Protein AF-A0A2T4CJY2-F1 (afdb_monomer_lite)

Organism: NCBI:txid983965

Sequence (103 aa):
MDRYAAAYASRNGPGDVRPTALQIAQDEFQHVKNCSSPLSEPRIVITGPTSVIGYQTARALYATGAKLFITARDAAKTKQAIDRIVLRIPSVDLRRYQQWISS

Foldseek 3Di:
DCVCPVQPPDDDDPPGPGDFLQRVLCVVCVVVPPQQQQAQPDEEEQEPCLDPVNLSNCLNNQRNNHHYHYDDPDPVSRVVSVVVSCVVHPGPPPVPVVVVVVD

Structure (mmCIF, N/CA/C/O backbone):
data_AF-A0A2T4CJY2-F1
#
_entry.id   AF-A0A2T4CJY2-F1
#
loop_
_atom_site.group_PDB
_atom_site.id
_atom_site.type_symbol
_atom_site.label_atom_id
_atom_site.label_alt_id
_atom_site.label_comp_id
_atom_site.label_asym_id
_atom_site.label_entity_id
_atom_site.label_seq_id
_atom_site.pdbx_PDB_ins_code
_atom_site.Cartn_x
_atom_site.Cartn_y
_atom_site.Cartn_z
_atom_site.occupancy
_atom_site.B_iso_or_equiv
_atom_site.auth_seq_id
_atom_site.auth_comp_id
_atom_site.auth_asym_id
_atom_site.auth_atom_id
_atom_site.pdbx_PDB_model_num
ATO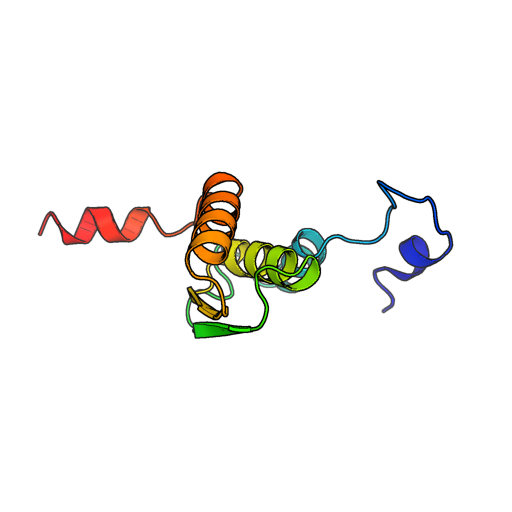M 1 N N . MET A 1 1 ? 12.744 -19.032 7.248 1.00 52.34 1 MET A N 1
ATOM 2 C CA . MET A 1 1 ? 12.630 -19.842 6.017 1.00 52.34 1 MET A CA 1
ATOM 3 C C . MET A 1 1 ? 12.308 -18.918 4.863 1.00 52.34 1 MET A C 1
ATOM 5 O O . MET A 1 1 ? 11.543 -17.979 5.039 1.00 52.34 1 MET A O 1
ATOM 9 N N . ASP A 1 2 ? 12.936 -19.171 3.725 1.00 78.25 2 ASP A N 1
ATOM 10 C CA . ASP A 1 2 ? 13.045 -18.263 2.586 1.00 78.25 2 ASP A CA 1
ATOM 11 C C . ASP A 1 2 ? 11.773 -18.304 1.705 1.00 78.25 2 ASP A C 1
ATOM 13 O O . ASP A 1 2 ? 11.761 -18.868 0.612 1.00 78.25 2 ASP A O 1
ATOM 17 N N . ARG A 1 3 ? 10.654 -17.760 2.219 1.00 83.94 3 ARG A N 1
ATOM 18 C CA . ARG A 1 3 ? 9.290 -17.881 1.643 1.00 83.94 3 ARG A CA 1
ATOM 19 C C . ARG A 1 3 ? 9.202 -17.496 0.160 1.00 83.94 3 ARG A C 1
ATOM 21 O O . ARG A 1 3 ? 8.421 -18.087 -0.576 1.00 83.94 3 ARG A O 1
ATOM 28 N N . TYR A 1 4 ? 10.014 -16.537 -0.280 1.00 89.19 4 TYR A N 1
ATOM 29 C CA . TYR A 1 4 ? 10.005 -16.037 -1.656 1.00 89.19 4 TYR A CA 1
ATOM 30 C C . TYR A 1 4 ? 11.234 -16.446 -2.475 1.00 89.19 4 TYR A C 1
ATOM 32 O O . TYR A 1 4 ? 11.339 -16.023 -3.622 1.00 89.19 4 TYR A O 1
ATOM 40 N N . ALA A 1 5 ? 12.151 -17.267 -1.951 1.00 87.75 5 ALA A N 1
ATOM 41 C CA . ALA A 1 5 ? 13.420 -17.560 -2.630 1.00 87.75 5 ALA A CA 1
ATOM 42 C C . ALA A 1 5 ? 13.240 -18.097 -4.060 1.00 87.75 5 ALA A C 1
ATOM 44 O O . ALA A 1 5 ? 13.912 -17.637 -4.980 1.00 87.75 5 ALA A O 1
ATOM 45 N N . ALA A 1 6 ? 12.267 -18.989 -4.277 1.00 86.50 6 ALA A N 1
ATOM 46 C CA . ALA A 1 6 ? 11.945 -19.503 -5.609 1.00 86.50 6 ALA A CA 1
ATOM 47 C C . ALA A 1 6 ? 11.464 -18.401 -6.575 1.00 86.50 6 ALA A C 1
ATOM 49 O O . ALA A 1 6 ? 11.806 -18.419 -7.755 1.00 86.50 6 ALA A O 1
ATOM 50 N N . ALA A 1 7 ? 10.728 -17.404 -6.073 1.00 85.62 7 ALA A N 1
ATOM 51 C CA . ALA A 1 7 ? 10.251 -16.275 -6.870 1.00 85.62 7 ALA A CA 1
ATOM 52 C C . ALA A 1 7 ? 11.374 -15.298 -7.263 1.00 85.62 7 ALA A C 1
ATOM 54 O O . ALA A 1 7 ? 11.221 -14.542 -8.216 1.00 85.62 7 ALA A O 1
ATOM 55 N N . TYR A 1 8 ? 12.511 -15.310 -6.560 1.00 85.81 8 TYR A N 1
ATOM 56 C CA . TYR A 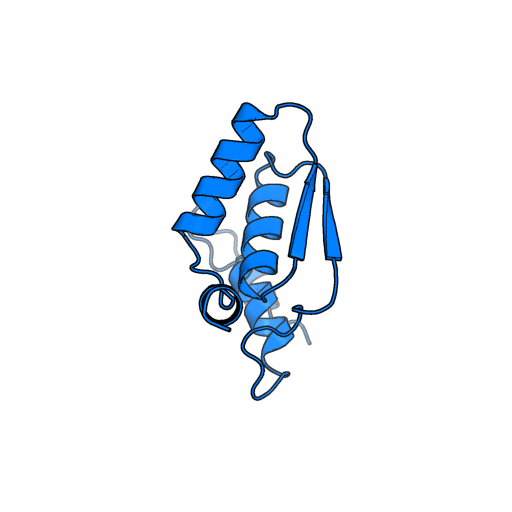1 8 ? 13.690 -14.505 -6.904 1.00 85.81 8 TYR A CA 1
ATOM 57 C C . TYR A 1 8 ? 14.703 -15.244 -7.795 1.00 85.81 8 TYR A C 1
ATOM 59 O O . TYR A 1 8 ? 15.683 -14.630 -8.219 1.00 85.81 8 TYR A O 1
ATOM 67 N N . ALA A 1 9 ? 14.474 -16.524 -8.116 1.00 87.06 9 ALA A N 1
ATOM 68 C CA . ALA A 1 9 ? 15.401 -17.339 -8.906 1.00 87.06 9 ALA A CA 1
ATOM 69 C C . ALA A 1 9 ? 15.542 -16.875 -10.370 1.00 87.06 9 ALA A C 1
ATOM 71 O O . ALA A 1 9 ? 16.582 -17.090 -10.988 1.00 87.06 9 ALA A O 1
ATOM 72 N N . SER A 1 10 ? 14.517 -16.227 -10.935 1.00 84.06 1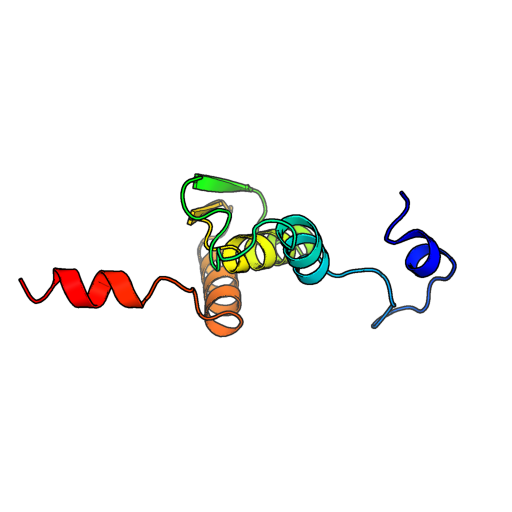0 SER A N 1
ATOM 73 C CA . SER A 1 10 ? 14.521 -15.715 -12.312 1.00 84.06 10 SER A CA 1
ATOM 74 C C . SER A 1 10 ? 13.826 -14.354 -12.396 1.00 84.06 10 SER A C 1
ATOM 76 O O . SER A 1 10 ? 12.964 -14.042 -11.580 1.00 84.06 10 SER A O 1
ATOM 78 N N . ARG A 1 11 ? 14.229 -13.510 -13.356 1.00 85.00 11 ARG A N 1
ATOM 79 C CA . ARG A 1 11 ? 13.618 -12.193 -13.604 1.00 85.00 11 ARG A CA 1
ATOM 80 C C . ARG A 1 11 ? 12.830 -12.260 -14.906 1.00 85.00 11 ARG A C 1
ATOM 82 O O . ARG A 1 11 ? 13.438 -12.277 -15.972 1.00 85.00 11 ARG A O 1
ATOM 89 N N . ASN A 1 12 ? 11.502 -12.238 -14.813 1.00 83.81 12 ASN A N 1
ATOM 90 C CA . ASN A 1 12 ? 10.617 -12.453 -15.969 1.00 83.81 12 ASN A CA 1
ATOM 91 C C . ASN A 1 12 ? 9.946 -11.167 -16.491 1.00 83.81 12 ASN A C 1
ATOM 93 O O . ASN A 1 12 ? 9.071 -11.223 -17.347 1.00 83.81 12 ASN A O 1
ATOM 97 N N . GLY A 1 13 ? 10.377 -9.993 -16.015 1.00 83.75 13 GLY A N 1
ATOM 98 C CA . GLY A 1 13 ? 9.843 -8.703 -16.466 1.00 83.75 13 GLY A CA 1
ATOM 99 C C . GLY A 1 13 ? 8.477 -8.360 -15.845 1.00 83.75 13 GLY A C 1
ATOM 100 O O . GLY A 1 13 ? 8.182 -8.802 -14.737 1.00 83.75 13 GLY A O 1
ATOM 101 N N . PRO A 1 14 ? 7.653 -7.506 -16.479 1.00 80.62 14 PRO A N 1
ATOM 102 C CA . PRO A 1 14 ? 6.325 -7.155 -15.969 1.00 80.62 14 PRO A CA 1
ATOM 103 C C . PRO A 1 14 ? 5.425 -8.390 -15.812 1.00 80.62 14 PRO A C 1
ATOM 105 O O . PRO A 1 14 ? 5.315 -9.190 -16.732 1.00 80.62 14 PRO A O 1
ATOM 108 N N . GLY A 1 15 ? 4.758 -8.531 -14.663 1.00 78.56 15 GLY A N 1
ATOM 109 C CA . GLY A 1 15 ? 3.995 -9.747 -14.337 1.00 78.56 15 GLY A CA 1
ATOM 110 C C . GLY A 1 15 ? 4.836 -10.862 -13.706 1.00 78.56 15 GLY A C 1
ATOM 111 O O . GLY A 1 15 ? 4.388 -12.002 -13.654 1.00 78.56 15 GLY A O 1
ATOM 112 N N . ASP A 1 16 ? 6.040 -10.526 -13.233 1.00 86.81 16 ASP A N 1
ATOM 113 C CA . ASP A 1 16 ? 6.921 -11.417 -12.476 1.00 86.81 16 ASP A CA 1
ATOM 114 C C . ASP A 1 16 ? 6.208 -12.112 -11.300 1.00 86.81 16 ASP A C 1
ATOM 116 O O . ASP A 1 16 ? 5.269 -11.577 -10.708 1.00 86.81 16 ASP A O 1
ATOM 120 N N . VAL A 1 17 ? 6.734 -13.274 -10.913 1.00 86.69 17 VAL A N 1
ATOM 121 C CA . VAL A 1 17 ? 6.285 -14.077 -9.768 1.00 86.69 17 VAL A CA 1
ATOM 122 C C . VAL A 1 17 ? 6.700 -13.482 -8.421 1.00 86.69 17 VAL A C 1
ATOM 124 O O . VAL A 1 17 ? 6.244 -13.946 -7.376 1.00 86.69 17 VAL A O 1
ATOM 127 N N . ARG A 1 18 ? 7.567 -12.459 -8.425 1.00 89.69 18 ARG A N 1
ATOM 128 C CA . ARG A 1 18 ? 7.957 -11.742 -7.205 1.00 89.69 18 ARG A CA 1
ATOM 129 C C . ARG A 1 18 ? 6.728 -11.171 -6.492 1.00 89.69 18 ARG A C 1
ATOM 131 O O . ARG A 1 18 ? 5.851 -10.591 -7.137 1.00 89.69 18 ARG A O 1
ATOM 138 N N . PRO A 1 19 ? 6.675 -11.297 -5.158 1.00 90.31 19 PRO A N 1
ATOM 139 C CA . PRO A 1 19 ? 5.474 -10.987 -4.410 1.00 90.31 19 PRO A CA 1
ATOM 140 C C . PRO A 1 19 ? 5.162 -9.492 -4.463 1.00 90.31 19 PRO A C 1
ATOM 142 O O . PRO A 1 19 ? 6.036 -8.621 -4.411 1.00 90.31 19 PRO A O 1
ATOM 145 N N . THR A 1 20 ? 3.875 -9.190 -4.530 1.00 89.69 20 THR A N 1
ATOM 146 C CA . THR A 1 20 ? 3.371 -7.826 -4.395 1.00 89.69 20 THR A CA 1
ATOM 147 C C . THR A 1 20 ? 3.328 -7.416 -2.925 1.00 89.69 20 THR A C 1
ATOM 149 O O . THR A 1 20 ? 3.149 -8.252 -2.044 1.00 89.69 20 THR A O 1
ATOM 152 N N . ALA A 1 21 ? 3.386 -6.111 -2.643 1.00 89.62 21 ALA A N 1
ATOM 153 C CA . ALA A 1 21 ? 3.240 -5.601 -1.274 1.00 89.62 21 ALA A CA 1
ATOM 154 C C . ALA A 1 21 ? 1.947 -6.086 -0.585 1.00 89.62 21 ALA A C 1
ATOM 156 O O . ALA A 1 21 ? 1.932 -6.295 0.622 1.00 89.62 21 ALA A O 1
ATOM 157 N N . LEU A 1 22 ? 0.871 -6.295 -1.358 1.00 88.19 22 LEU A N 1
ATOM 158 C CA . LEU A 1 22 ? -0.396 -6.811 -0.840 1.00 88.19 22 LEU A CA 1
ATOM 159 C C . LEU A 1 22 ? -0.290 -8.287 -0.432 1.00 88.19 22 LEU A C 1
ATOM 161 O O . LEU A 1 22 ? -0.767 -8.638 0.640 1.00 88.19 22 LEU A O 1
ATOM 165 N N . GLN A 1 23 ? 0.353 -9.120 -1.258 1.00 88.75 23 GLN A N 1
ATOM 166 C CA . GLN A 1 23 ? 0.610 -10.526 -0.927 1.00 88.75 23 GLN A CA 1
ATOM 167 C C . GLN A 1 23 ? 1.499 -10.638 0.307 1.00 88.75 23 GLN A C 1
ATOM 169 O O . GLN A 1 23 ? 1.167 -11.388 1.211 1.00 88.75 23 GLN A O 1
ATOM 174 N N . ILE A 1 24 ? 2.553 -9.818 0.394 1.00 90.38 24 ILE A N 1
ATOM 175 C CA . ILE A 1 24 ? 3.423 -9.785 1.575 1.00 90.38 24 ILE A CA 1
ATOM 176 C C . ILE A 1 24 ? 2.606 -9.455 2.823 1.00 90.38 24 ILE A C 1
ATOM 178 O O . ILE A 1 24 ? 2.661 -10.197 3.794 1.00 90.38 24 ILE A O 1
ATOM 182 N N . ALA A 1 25 ? 1.799 -8.391 2.798 1.00 87.81 25 ALA A N 1
ATOM 183 C CA . ALA A 1 25 ? 0.969 -8.042 3.949 1.00 87.81 25 ALA A CA 1
ATOM 184 C C . ALA A 1 25 ? 0.003 -9.179 4.330 1.00 87.81 25 ALA A C 1
ATOM 186 O O . ALA A 1 25 ? -0.110 -9.523 5.502 1.00 87.81 25 ALA A O 1
ATOM 187 N N . GLN A 1 26 ? -0.661 -9.804 3.357 1.00 85.25 26 GLN A N 1
ATOM 188 C CA . GLN A 1 26 ? -1.542 -10.947 3.615 1.00 85.25 26 GLN A CA 1
ATOM 189 C C . GLN A 1 26 ? -0.784 -12.128 4.234 1.00 85.25 26 GLN A C 1
ATOM 191 O O . GLN A 1 26 ? -1.249 -12.691 5.222 1.00 85.25 26 GLN A O 1
ATOM 196 N N . ASP A 1 27 ? 0.385 -12.467 3.696 1.00 88.50 27 ASP A N 1
ATOM 197 C CA . ASP A 1 27 ? 1.225 -13.582 4.133 1.00 88.50 27 ASP A CA 1
ATOM 198 C C . ASP A 1 27 ? 1.795 -13.390 5.546 1.00 88.50 27 ASP A C 1
ATOM 200 O O . ASP A 1 27 ? 1.940 -14.368 6.286 1.00 88.50 27 ASP A O 1
ATOM 204 N N . GLU A 1 28 ? 2.091 -12.149 5.938 1.00 87.44 28 GLU A N 1
ATOM 205 C CA . GLU A 1 28 ? 2.529 -11.808 7.299 1.00 87.44 28 GLU A CA 1
ATOM 206 C C . GLU A 1 28 ? 1.377 -11.911 8.312 1.00 87.44 28 GLU A C 1
ATOM 208 O O . GLU A 1 28 ? 1.559 -12.403 9.426 1.00 87.44 28 GLU A O 1
ATOM 213 N N . 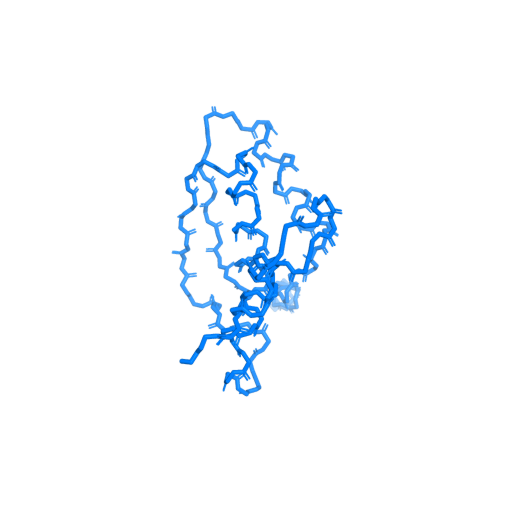PHE A 1 29 ? 0.159 -11.513 7.927 1.00 80.12 29 PHE A N 1
ATOM 214 C CA . PHE A 1 29 ? -0.998 -11.525 8.829 1.00 80.12 29 PHE A CA 1
ATOM 215 C C . PHE A 1 29 ? -1.834 -12.816 8.792 1.00 80.12 29 PHE A C 1
ATOM 217 O O . PHE A 1 29 ? -2.770 -12.949 9.580 1.00 80.12 29 PHE A O 1
ATOM 224 N N . GLN A 1 30 ? -1.475 -13.806 7.965 1.00 73.75 30 GLN A N 1
ATOM 225 C CA . GLN A 1 30 ? -2.126 -15.130 7.893 1.00 73.75 30 GLN A CA 1
ATOM 226 C C . GLN A 1 30 ? -2.231 -15.851 9.248 1.00 73.75 30 GLN A C 1
ATOM 228 O O . GLN A 1 30 ? -3.169 -16.618 9.474 1.00 73.75 30 GLN A O 1
ATOM 233 N N . HIS A 1 31 ? -1.281 -15.619 10.157 1.00 68.62 31 HIS A N 1
ATOM 234 C CA . HIS A 1 31 ? -1.267 -16.244 11.482 1.00 68.62 31 HIS A CA 1
ATOM 235 C C . HIS A 1 31 ? -2.258 -15.607 12.468 1.00 68.62 31 HIS A C 1
ATOM 237 O O . HIS A 1 31 ? -2.599 -16.229 13.478 1.00 68.62 31 HIS A O 1
ATOM 243 N N . VAL A 1 32 ? -2.771 -14.410 12.167 1.00 68.88 32 VAL A N 1
ATOM 244 C CA . VAL A 1 32 ? -3.783 -13.723 12.975 1.00 68.88 32 VAL A CA 1
ATOM 245 C C . VAL A 1 32 ? -5.163 -14.309 12.643 1.00 68.88 32 VAL A C 1
ATOM 247 O O . VAL A 1 32 ? -5.967 -13.722 11.918 1.00 68.88 32 VAL A O 1
ATOM 250 N N . LYS A 1 33 ? -5.437 -15.526 13.138 1.00 52.34 33 LYS A N 1
ATOM 251 C CA . LYS A 1 33 ? -6.737 -16.193 12.954 1.00 52.34 33 LYS A CA 1
ATOM 252 C C . LYS A 1 33 ? -7.864 -15.297 13.492 1.00 52.34 33 LYS A C 1
ATOM 254 O O . LYS A 1 33 ? -7.803 -14.841 14.628 1.00 52.34 33 LYS A O 1
ATOM 259 N N . ASN A 1 34 ? -8.905 -15.099 12.680 1.00 59.66 34 ASN A N 1
ATOM 260 C CA . ASN A 1 34 ? -10.134 -14.346 12.986 1.00 59.66 34 ASN A CA 1
ATOM 261 C C . ASN A 1 34 ? -10.019 -12.815 13.079 1.00 59.66 34 ASN A C 1
ATOM 263 O O . ASN A 1 34 ? -10.918 -12.185 13.633 1.00 59.66 34 ASN A O 1
ATOM 267 N N . CYS A 1 35 ? -8.983 -12.191 12.508 1.00 61.56 35 CYS A N 1
ATOM 268 C CA . CYS A 1 35 ? -8.911 -10.730 12.459 1.00 61.56 35 CYS A CA 1
ATOM 269 C C . CYS A 1 35 ? -8.856 -10.222 11.015 1.00 61.56 35 CYS A C 1
ATOM 271 O O . CYS A 1 35 ? -7.835 -10.324 10.343 1.00 61.56 35 CYS A O 1
ATOM 273 N N . SER A 1 36 ? -9.964 -9.650 10.534 1.00 64.88 36 SER A N 1
ATOM 274 C CA . SER A 1 36 ? -10.022 -8.993 9.217 1.00 64.88 36 SER A CA 1
ATOM 275 C C . SER A 1 36 ? -9.220 -7.686 9.162 1.00 64.88 36 SER A C 1
ATOM 277 O O . SER A 1 36 ? -8.946 -7.194 8.072 1.00 64.88 36 SER A O 1
ATOM 279 N N . SER A 1 37 ? -8.838 -7.141 10.323 1.00 70.75 37 SER A N 1
ATOM 280 C CA . SER A 1 37 ? -8.130 -5.865 10.462 1.00 70.75 37 SER A CA 1
ATOM 281 C C . SER A 1 37 ? -6.992 -5.976 11.488 1.00 70.75 37 SER A C 1
ATOM 283 O O . SER A 1 37 ? -7.082 -5.397 12.570 1.00 70.75 37 SER A O 1
ATOM 285 N N . PRO A 1 38 ? -5.920 -6.729 11.191 1.00 77.00 38 PRO A N 1
ATOM 286 C CA . PRO A 1 38 ? -4.852 -7.014 12.153 1.00 77.00 38 PRO A CA 1
ATOM 287 C C . PRO A 1 38 ? -4.086 -5.763 12.613 1.00 77.00 38 PRO A C 1
ATOM 289 O O . PRO A 1 38 ? -3.454 -5.796 13.663 1.00 77.00 38 PRO A O 1
ATOM 292 N N . LEU A 1 39 ? -4.153 -4.656 11.863 1.00 82.94 39 LEU A N 1
ATOM 293 C CA . LEU A 1 39 ? -3.511 -3.385 12.211 1.00 82.94 39 LEU A CA 1
ATOM 294 C C . LEU A 1 39 ? -4.518 -2.262 12.519 1.00 82.94 39 LEU A C 1
ATOM 296 O O . LEU A 1 39 ? -4.207 -1.097 12.296 1.00 82.94 39 LEU A O 1
ATOM 300 N N . SER A 1 40 ? -5.713 -2.562 13.038 1.00 79.94 40 SER A N 1
ATOM 301 C CA . SER A 1 40 ? -6.745 -1.534 13.288 1.00 79.94 40 SER A CA 1
ATOM 302 C C . SER A 1 40 ? -6.384 -0.469 14.333 1.00 79.94 40 SER A C 1
ATOM 304 O O . SER A 1 40 ? -6.933 0.634 14.313 1.00 79.94 40 SER A O 1
ATOM 306 N N . GLU A 1 41 ? -5.500 -0.797 15.273 1.00 80.12 41 GLU A N 1
ATOM 307 C CA . GLU A 1 41 ? -5.094 0.090 16.370 1.00 80.12 41 GLU A CA 1
ATOM 308 C C . GLU A 1 41 ? -3.988 1.095 16.000 1.00 80.12 41 GLU A C 1
ATOM 310 O O . GLU A 1 41 ? -4.150 2.287 16.297 1.00 80.12 41 GLU A O 1
ATOM 315 N N . PRO A 1 42 ? -2.866 0.687 15.368 1.00 84.25 42 PRO A N 1
ATOM 316 C CA . PRO A 1 42 ? -1.780 1.610 15.078 1.00 84.25 42 PRO A CA 1
ATOM 317 C C . PRO A 1 42 ? -2.164 2.692 14.063 1.00 84.25 42 PRO A C 1
ATOM 319 O O . PRO A 1 42 ? -2.910 2.487 13.102 1.00 84.25 42 PRO A O 1
ATOM 322 N N . ARG A 1 43 ? -1.569 3.870 14.269 1.00 88.25 43 ARG A N 1
ATOM 323 C CA . ARG A 1 43 ? -1.599 5.000 13.339 1.00 88.25 43 ARG A CA 1
ATOM 324 C C . ARG A 1 43 ? -0.253 5.083 12.630 1.00 88.25 43 ARG A C 1
ATOM 326 O O . ARG A 1 43 ? 0.761 5.314 13.281 1.00 88.25 43 ARG A O 1
ATOM 333 N N . ILE A 1 44 ? -0.242 4.890 11.314 1.00 89.31 44 ILE A N 1
ATOM 334 C CA . ILE A 1 44 ? 0.990 4.807 10.519 1.00 89.31 44 ILE A CA 1
ATOM 335 C C . ILE A 1 44 ? 1.132 6.071 9.680 1.00 89.31 44 ILE A C 1
ATOM 337 O O . ILE A 1 44 ? 0.215 6.435 8.947 1.00 89.31 44 ILE A O 1
ATOM 341 N N . VAL A 1 45 ? 2.290 6.724 9.756 1.00 90.38 45 VAL A N 1
ATOM 342 C CA . VAL A 1 45 ? 2.628 7.860 8.892 1.00 90.38 45 VAL A CA 1
ATOM 343 C C . VAL A 1 45 ? 3.447 7.358 7.708 1.00 90.38 45 VAL A C 1
ATOM 345 O O . VAL A 1 45 ? 4.489 6.735 7.892 1.00 90.38 45 VAL A O 1
ATOM 348 N N . ILE A 1 46 ? 2.990 7.645 6.491 1.00 87.38 46 ILE A N 1
ATOM 349 C CA . ILE A 1 46 ? 3.694 7.315 5.250 1.00 87.38 46 ILE A CA 1
ATOM 350 C C . ILE A 1 46 ? 4.232 8.604 4.636 1.00 87.38 46 ILE A C 1
ATOM 352 O O . ILE A 1 46 ? 3.480 9.538 4.333 1.00 87.38 46 ILE A O 1
ATOM 356 N N . 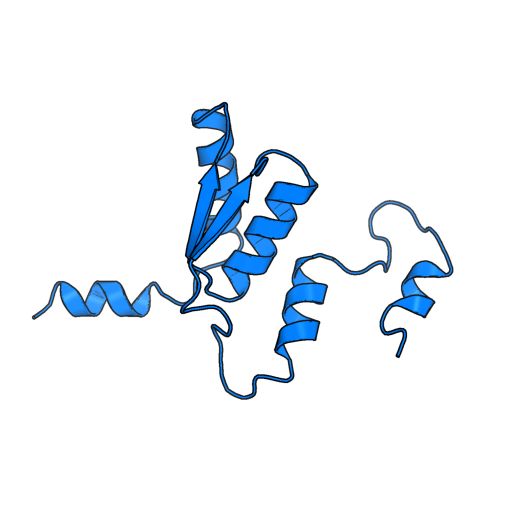THR A 1 47 ? 5.546 8.638 4.437 1.00 87.38 47 THR A N 1
ATOM 357 C CA . THR A 1 47 ? 6.252 9.693 3.709 1.00 87.38 47 THR A CA 1
ATOM 358 C C . THR A 1 47 ? 6.476 9.256 2.258 1.00 87.38 47 THR A C 1
ATOM 360 O O . THR A 1 47 ? 6.659 8.077 1.961 1.00 87.38 47 THR A O 1
ATOM 363 N N . GLY A 1 48 ? 6.406 10.194 1.311 1.00 82.88 48 GLY A N 1
ATOM 364 C CA . GLY A 1 48 ? 6.582 9.886 -0.119 1.00 82.88 48 GLY A CA 1
ATOM 365 C C . GLY A 1 48 ? 5.523 8.952 -0.749 1.00 82.88 48 GLY A C 1
ATOM 366 O O . GLY A 1 48 ? 5.883 8.099 -1.565 1.00 82.88 48 GLY A O 1
ATOM 367 N N . PRO A 1 49 ? 4.220 9.110 -0.453 1.00 73.88 49 PRO A N 1
ATOM 368 C CA . PRO A 1 49 ? 3.141 8.213 -0.891 1.00 73.88 49 PRO A CA 1
ATOM 369 C C . PRO A 1 49 ? 2.867 8.243 -2.395 1.00 73.88 49 PRO A C 1
ATOM 371 O O . PRO A 1 49 ? 2.260 7.330 -2.940 1.00 73.88 49 PRO A O 1
ATOM 374 N N . THR A 1 50 ? 3.293 9.309 -3.070 1.00 74.94 50 THR A N 1
ATOM 375 C CA . THR A 1 50 ? 3.134 9.484 -4.516 1.00 74.94 50 THR A CA 1
ATOM 376 C C . THR A 1 50 ? 4.219 8.763 -5.313 1.00 74.94 50 THR A C 1
ATOM 378 O O . THR A 1 50 ? 4.142 8.709 -6.538 1.00 74.94 50 THR A O 1
ATOM 381 N N . SER A 1 51 ? 5.227 8.201 -4.636 1.00 80.44 51 SER A N 1
ATOM 382 C CA . SER A 1 51 ? 6.194 7.297 -5.256 1.00 80.44 51 SER A CA 1
ATOM 383 C C . SER A 1 51 ? 5.570 5.921 -5.501 1.00 80.44 51 SER A C 1
ATOM 385 O O . SER A 1 51 ? 4.629 5.515 -4.818 1.00 80.44 51 SER A O 1
ATOM 387 N N . VAL A 1 52 ? 6.126 5.174 -6.459 1.00 79.81 52 VAL A N 1
ATOM 388 C CA . VAL A 1 52 ? 5.655 3.820 -6.802 1.00 79.81 52 VAL A CA 1
ATOM 389 C C . VAL A 1 52 ? 5.660 2.900 -5.576 1.00 79.81 52 VAL A C 1
ATOM 391 O O . VAL A 1 52 ? 4.725 2.129 -5.382 1.00 79.81 52 VAL A O 1
ATOM 394 N N . ILE A 1 53 ? 6.678 3.018 -4.719 1.00 87.19 53 ILE A N 1
ATOM 395 C CA . ILE A 1 53 ? 6.794 2.223 -3.493 1.00 87.19 53 ILE A CA 1
ATOM 396 C C . ILE A 1 53 ? 5.795 2.718 -2.446 1.00 87.19 53 ILE A C 1
ATOM 398 O O . ILE A 1 53 ? 5.013 1.924 -1.933 1.00 87.19 53 ILE A O 1
ATOM 402 N N . GLY A 1 54 ? 5.764 4.027 -2.178 1.00 87.69 54 GLY A N 1
ATOM 403 C CA . GLY A 1 54 ? 4.873 4.613 -1.175 1.00 87.69 54 GLY A CA 1
ATOM 404 C C . GLY A 1 54 ? 3.399 4.303 -1.433 1.00 87.69 54 GLY A C 1
ATOM 405 O O . GLY A 1 54 ? 2.678 3.954 -0.499 1.00 87.69 54 GLY A O 1
ATOM 406 N N . TYR A 1 55 ? 2.968 4.335 -2.697 1.00 89.25 55 TYR A N 1
ATOM 407 C CA . TYR A 1 55 ? 1.606 3.970 -3.084 1.00 89.25 55 TYR A CA 1
ATOM 408 C C . TYR A 1 55 ? 1.288 2.504 -2.766 1.00 89.25 55 TYR A C 1
ATOM 410 O O . TYR A 1 55 ? 0.244 2.208 -2.185 1.00 89.25 55 TYR A O 1
ATOM 418 N N . GLN A 1 56 ? 2.186 1.578 -3.120 1.00 90.94 56 GLN A N 1
ATOM 419 C CA . GLN A 1 56 ? 1.968 0.150 -2.878 1.00 90.94 56 GLN A CA 1
ATOM 420 C C . GLN A 1 56 ? 1.995 -0.190 -1.388 1.00 90.94 56 GLN A C 1
ATOM 422 O O . GLN A 1 56 ? 1.185 -1.001 -0.939 1.00 90.94 56 GLN A O 1
ATOM 427 N N . THR A 1 57 ? 2.866 0.467 -0.622 1.00 91.00 57 THR A N 1
ATOM 428 C CA . THR A 1 57 ? 2.927 0.338 0.837 1.00 91.00 57 THR A CA 1
ATOM 429 C C . THR A 1 57 ? 1.642 0.841 1.487 1.00 91.00 57 THR A C 1
ATOM 431 O O . THR A 1 57 ? 1.031 0.119 2.272 1.00 91.00 57 THR A O 1
ATOM 434 N N . ALA A 1 58 ? 1.179 2.041 1.119 1.00 89.94 58 ALA A N 1
ATOM 435 C CA . ALA A 1 58 ? -0.076 2.589 1.628 1.00 89.94 58 ALA A CA 1
ATOM 436 C C . ALA A 1 58 ? -1.259 1.682 1.288 1.00 89.94 58 ALA A C 1
ATOM 438 O O . ALA A 1 58 ? -2.089 1.391 2.143 1.00 89.94 58 ALA A O 1
ATOM 439 N N . ARG A 1 59 ? -1.298 1.159 0.062 1.00 89.50 59 ARG A N 1
ATOM 440 C CA . ARG A 1 59 ? -2.336 0.226 -0.369 1.00 89.50 59 ARG A CA 1
ATOM 441 C C . ARG A 1 59 ? -2.336 -1.070 0.446 1.00 89.50 59 ARG A C 1
ATOM 443 O O . ARG A 1 59 ? -3.401 -1.526 0.849 1.00 89.50 59 ARG A O 1
ATOM 450 N N . ALA A 1 60 ? -1.168 -1.662 0.683 1.00 90.19 60 ALA A N 1
ATOM 451 C CA . ALA A 1 60 ? -1.048 -2.906 1.439 1.00 90.19 60 ALA A CA 1
ATOM 452 C C . ALA A 1 60 ? -1.460 -2.729 2.909 1.00 90.19 60 ALA A C 1
ATOM 454 O O . ALA A 1 60 ? -2.232 -3.530 3.422 1.00 90.19 60 ALA A O 1
ATOM 455 N N . LEU A 1 61 ? -1.019 -1.649 3.559 1.00 89.06 61 LEU A N 1
ATOM 456 C CA . LEU A 1 61 ? -1.360 -1.357 4.957 1.00 89.06 61 LEU A CA 1
ATOM 457 C C . LEU A 1 61 ? -2.816 -0.900 5.133 1.00 89.06 61 LEU A C 1
ATOM 459 O O . LEU A 1 61 ? -3.436 -1.146 6.163 1.00 89.06 61 LEU A O 1
ATOM 463 N N . TYR A 1 62 ? -3.401 -0.253 4.127 1.00 87.12 62 TYR A N 1
ATOM 464 C CA . TYR A 1 62 ? -4.822 0.086 4.164 1.00 87.12 62 TYR A CA 1
ATOM 465 C C . TYR A 1 62 ? -5.695 -1.177 4.151 1.00 87.12 62 TYR A C 1
ATOM 467 O O . TYR A 1 62 ? -6.696 -1.253 4.862 1.00 87.12 62 TYR A O 1
ATOM 475 N N . ALA A 1 63 ? -5.273 -2.206 3.405 1.00 86.25 63 ALA A N 1
ATOM 476 C CA . ALA A 1 63 ? -5.960 -3.495 3.343 1.00 86.25 63 ALA A CA 1
ATOM 477 C C . ALA A 1 63 ? -5.989 -4.236 4.689 1.00 86.25 63 ALA A C 1
ATOM 479 O O . ALA A 1 63 ? -6.887 -5.037 4.921 1.00 86.25 63 ALA A O 1
ATOM 480 N N . THR A 1 64 ? -5.039 -3.957 5.584 1.00 85.94 64 THR A N 1
ATOM 481 C CA . THR A 1 64 ? -4.971 -4.566 6.922 1.00 85.94 64 THR A CA 1
ATOM 482 C C . THR A 1 64 ? -5.811 -3.816 7.961 1.00 85.94 64 THR A C 1
ATOM 484 O O . THR A 1 64 ? -5.721 -4.110 9.154 1.00 85.94 64 THR A O 1
ATOM 487 N N . GLY A 1 65 ? -6.584 -2.809 7.537 1.00 83.12 65 GLY A N 1
ATOM 488 C CA . GLY A 1 65 ? -7.417 -1.979 8.407 1.00 83.12 65 GLY A CA 1
ATOM 489 C C . GLY A 1 65 ? -6.662 -0.886 9.168 1.00 83.12 65 GLY A C 1
ATOM 490 O O . GLY A 1 65 ? -7.232 -0.300 10.085 1.00 83.12 65 GLY A O 1
ATOM 491 N N . ALA A 1 66 ? -5.404 -0.597 8.811 1.00 86.19 66 ALA A N 1
ATOM 492 C CA . ALA A 1 66 ? -4.614 0.426 9.493 1.00 86.19 66 ALA A CA 1
ATOM 493 C C . ALA A 1 66 ? -5.105 1.848 9.204 1.00 86.19 66 ALA A C 1
ATOM 495 O O . ALA A 1 66 ? -5.521 2.177 8.089 1.00 86.19 66 ALA A O 1
ATOM 496 N N . LYS A 1 67 ? -4.973 2.732 10.200 1.00 88.06 67 LYS A N 1
ATOM 497 C CA . LYS A 1 67 ? -5.212 4.170 10.027 1.00 88.06 67 LYS A CA 1
ATOM 498 C C . LYS A 1 67 ? -3.947 4.832 9.494 1.00 88.06 67 LYS A C 1
ATOM 500 O O . LYS A 1 67 ? -2.938 4.913 10.196 1.00 88.06 67 LYS A O 1
ATOM 505 N N . LEU A 1 68 ? -4.004 5.305 8.252 1.00 87.50 68 LEU A N 1
ATOM 506 C CA . LEU A 1 68 ? -2.854 5.873 7.552 1.00 87.50 68 LEU A CA 1
ATOM 507 C C . LEU A 1 68 ? -2.909 7.402 7.510 1.00 87.50 68 LEU A C 1
ATOM 509 O O . LEU A 1 68 ? -3.902 7.987 7.085 1.00 87.50 68 LEU A O 1
ATOM 513 N N . PHE A 1 69 ? -1.798 8.036 7.875 1.00 87.50 69 PHE A N 1
ATOM 514 C CA . PHE A 1 69 ? -1.525 9.449 7.645 1.00 87.50 69 PHE A CA 1
ATOM 515 C C . PHE A 1 69 ? -0.540 9.579 6.497 1.00 87.50 69 PHE A C 1
ATOM 517 O O . PHE A 1 69 ? 0.609 9.150 6.576 1.00 87.50 69 PHE A O 1
ATOM 524 N N . ILE A 1 70 ? -1.002 10.168 5.407 1.00 84.56 70 ILE A N 1
ATOM 525 C CA . ILE A 1 70 ? -0.253 10.233 4.165 1.00 84.56 70 ILE A CA 1
ATOM 526 C C . ILE A 1 70 ? 0.293 11.653 4.002 1.00 84.56 70 ILE A C 1
ATOM 528 O O . ILE A 1 70 ? -0.475 12.607 3.909 1.00 84.56 70 ILE A O 1
ATOM 532 N N . THR A 1 71 ? 1.621 11.793 3.974 1.00 80.44 71 THR A N 1
ATOM 533 C CA . THR A 1 71 ? 2.298 13.098 3.898 1.00 80.44 71 THR A CA 1
ATOM 534 C C . THR A 1 71 ? 2.989 13.272 2.549 1.00 80.44 71 THR A C 1
ATOM 536 O O . THR A 1 71 ? 3.829 12.465 2.148 1.00 80.44 71 THR A O 1
ATOM 539 N N . ALA A 1 72 ? 2.647 14.329 1.813 1.00 81.12 72 ALA A N 1
ATOM 540 C CA . ALA A 1 72 ? 3.328 14.658 0.566 1.00 81.12 72 ALA A CA 1
ATOM 541 C C . ALA A 1 72 ? 3.365 16.165 0.312 1.00 81.12 72 ALA A C 1
ATOM 543 O O . ALA A 1 72 ? 2.603 16.937 0.882 1.00 81.12 72 ALA A O 1
ATOM 544 N N . ARG A 1 73 ? 4.277 16.557 -0.582 1.00 79.94 73 ARG A N 1
ATOM 545 C CA . ARG A 1 73 ? 4.509 17.955 -0.972 1.00 79.94 73 ARG A CA 1
ATOM 546 C C . ARG A 1 73 ? 3.392 18.536 -1.845 1.00 79.94 73 ARG A C 1
ATOM 548 O O . ARG A 1 73 ? 3.203 19.740 -1.861 1.00 79.94 73 ARG A O 1
ATOM 555 N N . ASP A 1 74 ? 2.686 17.683 -2.586 1.00 85.12 74 ASP A N 1
ATOM 556 C CA . ASP A 1 74 ? 1.637 18.064 -3.537 1.00 85.12 74 ASP A CA 1
ATOM 557 C C . ASP A 1 74 ? 0.305 17.452 -3.089 1.00 85.12 74 ASP A C 1
ATOM 559 O O . ASP A 1 74 ? 0.102 16.234 -3.170 1.00 85.12 74 ASP A O 1
ATOM 563 N N . ALA A 1 75 ? -0.596 18.296 -2.590 1.00 82.81 75 ALA A N 1
ATOM 564 C CA . ALA A 1 75 ? -1.882 17.866 -2.052 1.00 82.81 75 ALA A CA 1
ATOM 565 C C . ALA A 1 75 ? -2.796 17.248 -3.124 1.00 82.81 75 ALA A C 1
ATOM 567 O O . ALA A 1 75 ? -3.498 16.276 -2.841 1.00 82.81 75 ALA A O 1
ATOM 568 N N . ALA A 1 76 ? -2.759 17.748 -4.364 1.00 85.25 76 ALA A N 1
ATOM 569 C CA . ALA A 1 76 ? -3.621 17.265 -5.441 1.00 85.25 76 ALA A CA 1
ATOM 570 C C . ALA A 1 76 ? -3.232 15.844 -5.867 1.00 85.25 76 ALA A C 1
ATOM 572 O O . ALA A 1 76 ? -4.085 14.955 -5.940 1.00 85.25 76 ALA A O 1
ATOM 573 N N . LYS A 1 77 ? -1.931 15.593 -6.063 1.00 81.88 77 LYS A N 1
ATOM 574 C CA . LYS A 1 77 ? -1.422 14.242 -6.368 1.00 81.88 77 LYS A CA 1
ATOM 575 C C . LYS A 1 77 ? -1.672 13.266 -5.226 1.00 81.88 77 LYS A C 1
ATOM 577 O O . LYS A 1 77 ? -1.966 12.097 -5.466 1.00 81.88 77 LYS A O 1
ATOM 582 N N . THR A 1 78 ? -1.574 13.750 -3.992 1.00 83.44 78 THR A N 1
ATOM 583 C CA . THR A 1 78 ? -1.832 12.934 -2.801 1.00 83.44 78 THR A CA 1
ATOM 584 C C . THR A 1 78 ? -3.290 12.511 -2.731 1.00 83.44 78 THR A C 1
ATOM 586 O O . THR A 1 78 ? -3.565 11.329 -2.540 1.00 83.44 78 THR A O 1
ATOM 589 N N . LYS A 1 79 ? -4.223 13.439 -2.967 1.00 85.25 79 LYS A N 1
ATOM 590 C CA . LYS A 1 79 ? -5.656 13.137 -2.995 1.00 85.25 79 LYS A CA 1
ATOM 591 C C . LYS A 1 79 ? -5.990 12.090 -4.060 1.00 85.25 79 LYS A C 1
ATOM 593 O O . LYS A 1 79 ? -6.608 11.085 -3.741 1.00 85.25 79 LYS A O 1
ATOM 598 N N . GLN A 1 80 ? -5.474 12.250 -5.280 1.00 87.12 80 GLN A N 1
ATOM 599 C CA . GLN A 1 80 ? -5.667 11.252 -6.341 1.00 87.12 80 GLN A CA 1
ATOM 600 C C . GLN A 1 80 ? -5.103 9.872 -5.971 1.00 87.12 80 GLN A C 1
ATOM 602 O O . GLN A 1 80 ? -5.694 8.850 -6.315 1.00 87.12 80 GLN A O 1
ATOM 607 N N . ALA A 1 81 ? -3.955 9.81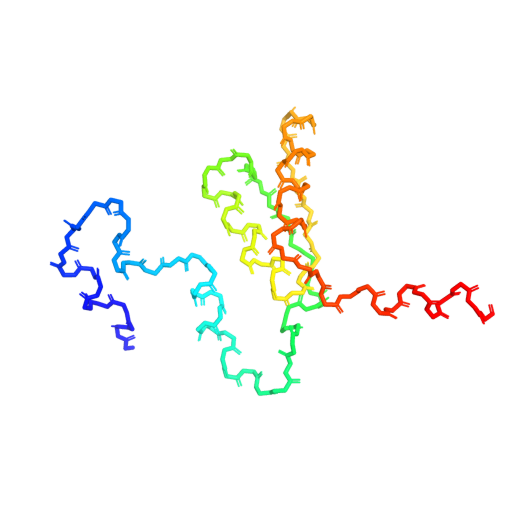8 -5.290 1.00 84.56 81 ALA A N 1
ATOM 608 C CA . ALA A 1 81 ? -3.380 8.559 -4.822 1.00 84.56 81 ALA A CA 1
ATOM 609 C C . ALA A 1 81 ? -4.262 7.895 -3.751 1.00 84.56 81 ALA A C 1
ATOM 611 O O . ALA A 1 81 ? -4.487 6.688 -3.823 1.00 84.56 81 ALA A O 1
ATOM 612 N N . ILE A 1 82 ? -4.796 8.678 -2.808 1.00 85.25 82 ILE A N 1
ATOM 613 C CA . ILE A 1 82 ? -5.735 8.206 -1.781 1.00 85.25 82 ILE A CA 1
ATOM 614 C C . ILE A 1 82 ? -7.006 7.662 -2.434 1.00 85.25 82 ILE A C 1
ATOM 616 O O . ILE A 1 82 ? -7.376 6.521 -2.164 1.00 85.25 82 ILE A O 1
ATOM 620 N N . ASP A 1 83 ? -7.615 8.420 -3.347 1.00 87.19 83 ASP A N 1
ATOM 621 C CA . ASP A 1 83 ? -8.841 8.011 -4.040 1.00 87.19 83 ASP A CA 1
ATOM 622 C C . ASP A 1 83 ? -8.637 6.675 -4.771 1.00 87.19 83 ASP A C 1
ATOM 624 O O . ASP A 1 83 ? -9.462 5.768 -4.673 1.00 87.19 83 ASP A O 1
ATOM 628 N N . ARG A 1 84 ? -7.486 6.491 -5.434 1.00 86.94 84 ARG A N 1
ATOM 629 C CA . ARG A 1 84 ? -7.132 5.221 -6.090 1.00 86.94 84 ARG A CA 1
ATOM 630 C C . ARG A 1 84 ? -6.989 4.053 -5.112 1.00 86.94 84 ARG A C 1
ATOM 632 O O . ARG A 1 84 ? -7.350 2.935 -5.474 1.00 86.94 84 ARG A O 1
ATOM 639 N N . ILE A 1 85 ? -6.456 4.281 -3.910 1.00 86.00 85 ILE A N 1
ATOM 640 C CA . ILE A 1 85 ? -6.323 3.236 -2.881 1.00 86.00 85 ILE A CA 1
ATOM 641 C C . ILE A 1 85 ? -7.707 2.824 -2.376 1.00 86.00 85 ILE A C 1
ATOM 643 O O . ILE A 1 85 ? -8.018 1.632 -2.371 1.00 86.00 85 ILE A O 1
ATOM 647 N N . VAL A 1 86 ? -8.543 3.802 -2.021 1.00 84.62 86 VAL A N 1
ATOM 648 C CA . VAL A 1 86 ? -9.880 3.576 -1.451 1.00 84.62 86 VAL A CA 1
ATOM 649 C C . VAL A 1 86 ? -10.826 2.931 -2.470 1.00 84.62 86 VAL A C 1
ATOM 651 O O . VAL A 1 86 ? -11.566 2.017 -2.123 1.00 84.62 86 VAL A O 1
ATOM 654 N N . LEU A 1 87 ? -10.767 3.331 -3.746 1.00 84.88 87 LEU A N 1
ATOM 655 C CA . LEU A 1 87 ? -11.569 2.712 -4.812 1.00 84.88 87 LEU A CA 1
ATOM 656 C C . LEU A 1 87 ? -11.192 1.246 -5.069 1.00 84.88 87 LEU A C 1
ATOM 658 O O . LEU A 1 87 ? -12.036 0.446 -5.465 1.00 84.88 87 LEU A O 1
ATOM 662 N N . ARG A 1 88 ? -9.913 0.893 -4.901 1.00 78.50 88 ARG A N 1
ATOM 663 C CA . ARG A 1 88 ? -9.395 -0.451 -5.204 1.00 78.50 88 ARG A CA 1
ATOM 664 C C . ARG A 1 88 ? -9.619 -1.430 -4.052 1.00 78.50 88 ARG A C 1
ATOM 666 O O . ARG A 1 88 ? -9.660 -2.634 -4.294 1.00 78.50 88 ARG A O 1
ATOM 673 N N . ILE A 1 89 ? -9.696 -0.927 -2.822 1.00 73.12 89 ILE A N 1
ATOM 674 C CA . ILE A 1 89 ? -9.801 -1.725 -1.603 1.00 73.12 89 ILE A CA 1
ATOM 675 C C . ILE A 1 89 ? -10.898 -1.106 -0.739 1.00 73.12 89 ILE A C 1
ATOM 677 O O . ILE A 1 89 ? -10.647 -0.077 -0.113 1.00 73.12 89 ILE A O 1
ATOM 681 N N . PRO A 1 90 ? -12.101 -1.702 -0.670 1.00 61.56 90 PRO A N 1
ATOM 682 C CA . PRO A 1 90 ? -13.094 -1.250 0.289 1.00 61.56 90 PRO A CA 1
ATOM 683 C C . PRO A 1 90 ? -12.537 -1.491 1.695 1.00 61.56 90 PRO A C 1
ATOM 685 O O . PRO A 1 90 ? -12.207 -2.620 2.061 1.00 61.56 90 PRO A O 1
ATOM 688 N N . SER A 1 91 ? -12.380 -0.426 2.478 1.00 57.12 91 SER A N 1
ATOM 689 C CA . SER A 1 91 ? -11.971 -0.548 3.875 1.00 57.12 91 SER A CA 1
ATOM 690 C C . SER A 1 91 ? -13.027 -1.300 4.678 1.00 57.12 91 SER A C 1
ATOM 692 O O . SER A 1 91 ? -14.232 -1.116 4.513 1.00 57.12 91 SER A O 1
ATOM 694 N N . VAL A 1 92 ? -12.546 -2.131 5.601 1.00 57.22 92 VAL A N 1
ATOM 695 C CA . VAL A 1 92 ? -13.359 -2.979 6.486 1.00 57.22 92 VAL A CA 1
ATOM 696 C C . VAL A 1 92 ? -14.237 -2.148 7.451 1.00 57.22 92 VAL A C 1
ATOM 698 O O . VAL A 1 92 ? -15.195 -2.670 8.015 1.00 57.22 92 VAL A O 1
ATOM 701 N N . ASP A 1 93 ? -13.983 -0.840 7.595 1.00 54.91 93 ASP A N 1
ATOM 702 C CA . ASP A 1 93 ? -14.540 0.013 8.659 1.00 54.91 93 ASP A CA 1
ATOM 703 C C . ASP A 1 93 ? -15.611 1.033 8.209 1.00 54.91 93 ASP A C 1
ATOM 705 O O . ASP A 1 93 ? -15.841 2.046 8.865 1.00 54.91 93 ASP A O 1
ATOM 709 N N . LEU A 1 94 ? -16.329 0.779 7.108 1.00 46.00 94 LEU A N 1
ATOM 710 C CA . LEU A 1 94 ? -17.551 1.549 6.808 1.00 46.00 94 LEU A CA 1
ATOM 711 C C . LEU A 1 94 ? -18.748 1.139 7.688 1.00 46.00 94 LEU A C 1
ATOM 713 O O . LEU A 1 94 ? -19.742 1.860 7.746 1.00 46.00 94 LEU A O 1
ATOM 717 N N . ARG A 1 95 ? -18.664 0.012 8.415 1.00 43.78 95 ARG A N 1
ATOM 718 C CA . ARG A 1 95 ? -19.778 -0.477 9.251 1.00 43.78 95 ARG A CA 1
ATOM 719 C C . ARG A 1 95 ? -19.938 0.271 10.575 1.00 43.78 95 ARG A C 1
ATOM 721 O O . ARG A 1 95 ? -21.038 0.287 11.116 1.00 43.78 95 ARG A O 1
ATOM 728 N N . ARG A 1 96 ? -18.879 0.893 11.105 1.00 41.53 96 ARG A N 1
ATOM 729 C CA . ARG A 1 96 ? -18.917 1.501 12.446 1.00 41.53 96 ARG A CA 1
ATOM 730 C C . ARG A 1 96 ? -19.435 2.941 12.445 1.00 41.53 96 ARG A C 1
ATOM 732 O O . ARG A 1 96 ? -20.065 3.358 13.409 1.00 41.53 96 ARG A O 1
ATOM 739 N N . TYR A 1 97 ? -19.253 3.676 11.346 1.00 36.69 97 TYR A N 1
ATOM 740 C CA . TYR A 1 97 ? -19.716 5.066 11.239 1.00 36.69 97 TYR A CA 1
ATOM 741 C C . TYR A 1 97 ? -21.236 5.202 11.077 1.00 36.69 97 TYR A C 1
ATOM 743 O O . TYR A 1 97 ? -21.816 6.133 11.628 1.00 36.69 97 TYR A O 1
ATOM 751 N N . GLN A 1 98 ? -21.908 4.269 10.393 1.00 35.41 98 GLN A N 1
ATOM 752 C CA . GLN A 1 98 ? -23.370 4.329 10.235 1.00 35.41 98 GLN A CA 1
ATOM 753 C C . GLN A 1 98 ? -24.131 4.093 11.551 1.00 35.41 98 GLN A C 1
ATOM 755 O O . GLN A 1 98 ? -25.244 4.588 11.715 1.00 35.41 98 GLN A O 1
ATOM 760 N N . GLN A 1 99 ? -23.524 3.395 12.516 1.00 39.75 99 GLN A N 1
ATOM 761 C CA . GLN A 1 99 ? -24.152 3.126 13.813 1.00 39.75 99 GLN A CA 1
ATOM 762 C C . GLN A 1 99 ? -24.103 4.328 14.768 1.00 39.75 99 GLN A C 1
ATOM 764 O O . GLN A 1 99 ? -24.973 4.445 15.619 1.00 39.75 99 GLN A O 1
ATOM 769 N N . TRP A 1 100 ? -23.145 5.249 14.611 1.00 33.84 100 TRP A N 1
ATOM 770 C CA . TRP A 1 100 ? -22.997 6.401 15.513 1.00 33.84 100 TRP A CA 1
ATOM 771 C C . TRP A 1 100 ? -23.957 7.563 15.204 1.00 33.84 100 TRP A C 1
ATOM 773 O O . TRP A 1 100 ? -24.248 8.363 16.078 1.00 33.84 100 TRP A O 1
ATOM 783 N N . ILE A 1 101 ? -24.480 7.649 13.976 1.00 47.34 101 ILE A N 1
ATOM 784 C CA . ILE A 1 101 ? -25.410 8.720 13.559 1.00 47.34 101 ILE A CA 1
ATOM 785 C C . ILE A 1 101 ? -26.872 8.384 13.930 1.00 47.34 101 ILE A C 1
ATOM 787 O O . ILE A 1 101 ? -27.757 9.224 13.808 1.00 47.34 101 ILE A O 1
ATOM 791 N N . SER A 1 102 ? -27.132 7.164 14.411 1.00 44.81 102 SER A N 1
ATOM 792 C CA . SER A 1 102 ? -28.484 6.649 14.671 1.00 44.81 102 SER A CA 1
ATOM 793 C C . SER A 1 102 ? -28.796 6.452 16.164 1.00 44.81 102 SER A C 1
ATOM 795 O O . SER A 1 102 ? -29.688 5.671 16.490 1.00 44.81 102 SER A O 1
ATOM 797 N N . SER A 1 103 ? -28.044 7.075 17.078 1.00 43.94 103 SER A N 1
ATOM 798 C CA . SER A 1 103 ? -28.231 6.960 18.539 1.00 43.94 103 SER A CA 1
ATOM 799 C C . SER A 1 103 ? -28.392 8.318 19.201 1.00 43.94 103 SER A C 1
ATOM 801 O O . SER A 1 103 ? -27.670 9.250 18.786 1.00 43.94 103 SER A O 1
#

pLDDT: mean 77.95, std 14.97, range [33.84, 91.0]

InterPro domains:
  IPR036291 NAD(P)-binding domain superfamily [SSF51735] (38-99)

Radius of gyration: 16.08 Å; chains: 1; bounding box: 44×38×35 Å

Secondary structure (DSSP, 8-state):
--TTGGGGS---STT-SSPPHHHHHHHHHTTSTT-S-TTSS-EEEEESTTSHHHHHHHHHHHHTT-EEEEE-S-HHHHHHHHHHHHHHS--TTHHHHHHHTT-